Protein AF-A0A0M9WMV5-F1 (afdb_monomer)

Foldseek 3Di:
DPPPLDPAPLDFWAFDADPQQKTKTAHDGNKKKWKAKDFPDPPDFPDPPLGIDIDHPRDMRMGGDDAQTWMWMWMAMPSHRDIDIYDIDGHHD

Solv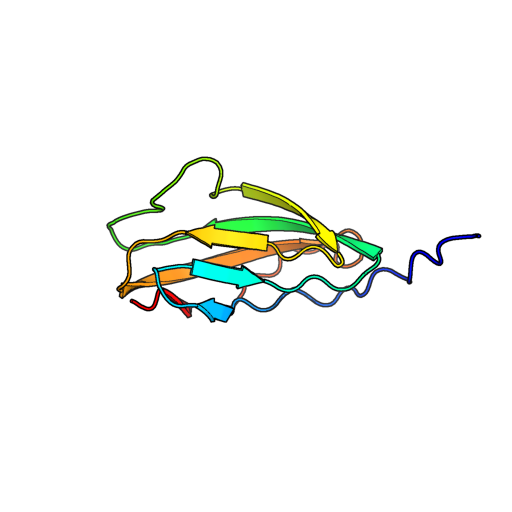ent-accessible surface area (backbone atoms only — not comparable to full-atom values): 5060 Å² total; per-residue (Å²): 133,85,77,79,69,44,72,46,70,51,65,78,61,57,84,39,66,35,67,73,3,26,34,38,25,60,34,60,52,47,24,42,36,42,37,35,58,45,60,92,44,82,69,56,76,71,48,88,69,49,44,58,47,76,48,54,21,62,54,63,47,72,32,51,36,43,54,72,33,50,32,32,42,38,35,36,32,78,46,26,93,52,82,44,74,52,71,79,43,56,20,33,94

Nearest PDB structures (foldseek):
  8oe4-assembly1_C  TM=5.364E-01  e=9.082E-02  Homo sapiens
  2zyi-assembly2_B  TM=5.271E-01  e=5.209E-01  Archaeoglobus fulgidus
  8d7h-assembly1_E  TM=5.054E-01  e=5.209E-01  Homo sapiens
  7p23-assembly2_B  TM=6.533E-01  e=4.189E+00  Puccinia graminis f. sp. tritici CRL 75-36-700-3

Organism: NCBI:txid1441923

Structure (mmCIF, N/CA/C/O backbone):
data_AF-A0A0M9WMV5-F1
#
_entry.id   AF-A0A0M9WMV5-F1
#
loop_
_atom_site.group_PDB
_atom_site.id
_atom_site.type_symbol
_atom_site.label_atom_id
_atom_site.label_alt_id
_atom_site.label_comp_id
_atom_site.label_asym_id
_atom_site.label_entity_id
_atom_site.label_seq_id
_atom_site.pdbx_PDB_ins_code
_atom_site.Cartn_x
_atom_site.Cartn_y
_atom_site.Cartn_z
_atom_site.occupancy
_atom_site.B_iso_or_equiv
_atom_site.auth_seq_id
_atom_site.auth_comp_id
_atom_site.auth_asym_id
_atom_site.auth_atom_id
_atom_site.pdbx_PDB_model_num
ATOM 1 N N . MET A 1 1 ? 31.329 -6.656 -6.529 1.00 38.53 1 MET A N 1
ATOM 2 C CA . MET A 1 1 ? 30.000 -7.173 -6.911 1.00 38.53 1 MET A CA 1
ATOM 3 C C . MET A 1 1 ? 29.187 -6.000 -7.417 1.00 38.53 1 MET A C 1
ATOM 5 O O . MET A 1 1 ? 28.898 -5.108 -6.634 1.00 38.53 1 MET A O 1
ATOM 9 N N . LEU A 1 2 ? 28.909 -5.953 -8.719 1.00 38.75 2 LEU A N 1
ATOM 10 C CA . LEU A 1 2 ? 27.947 -5.009 -9.279 1.00 38.75 2 LEU A CA 1
ATOM 11 C C . LEU A 1 2 ? 26.566 -5.565 -8.901 1.00 38.75 2 LEU A C 1
ATOM 13 O O . LEU A 1 2 ? 26.177 -6.610 -9.418 1.00 38.75 2 LEU A O 1
ATOM 17 N N . LEU A 1 3 ? 25.890 -4.961 -7.923 1.00 51.09 3 LEU A N 1
ATOM 18 C CA . LEU A 1 3 ? 24.492 -5.282 -7.638 1.00 51.09 3 LEU A CA 1
ATOM 19 C C . LEU A 1 3 ? 23.715 -4.924 -8.902 1.00 51.09 3 LEU A C 1
ATOM 21 O O . LEU A 1 3 ? 23.624 -3.751 -9.257 1.00 51.09 3 LEU A O 1
ATOM 25 N N . ALA A 1 4 ? 23.253 -5.940 -9.628 1.00 48.38 4 ALA A N 1
ATOM 26 C CA . ALA A 1 4 ? 22.373 -5.751 -10.763 1.00 48.38 4 ALA A CA 1
ATOM 27 C C . ALA A 1 4 ? 21.087 -5.110 -10.231 1.00 48.38 4 ALA A C 1
ATOM 29 O O . ALA A 1 4 ? 20.221 -5.794 -9.690 1.00 48.38 4 ALA A O 1
ATOM 30 N N . VAL A 1 5 ? 20.999 -3.785 -10.326 1.00 56.81 5 VAL A N 1
ATOM 31 C CA . VAL A 1 5 ? 19.730 -3.078 -10.204 1.00 56.81 5 VAL A CA 1
ATOM 32 C C . VAL A 1 5 ? 18.940 -3.538 -11.422 1.00 56.81 5 VAL A C 1
ATOM 34 O O . VAL A 1 5 ? 19.278 -3.184 -12.552 1.00 56.81 5 VAL A O 1
ATOM 37 N N . GLY A 1 6 ? 17.997 -4.458 -11.208 1.00 59.16 6 GLY A N 1
ATOM 38 C CA . GLY A 1 6 ? 17.110 -4.920 -12.270 1.00 59.16 6 GLY A CA 1
ATOM 39 C C . GLY A 1 6 ? 16.408 -3.724 -12.924 1.00 59.16 6 GLY A C 1
ATOM 40 O O . GLY A 1 6 ? 16.251 -2.687 -12.275 1.00 59.16 6 GLY A O 1
ATOM 41 N N . PRO A 1 7 ? 16.016 -3.823 -14.206 1.00 60.84 7 PRO A N 1
ATOM 42 C CA . PRO A 1 7 ? 15.213 -2.778 -14.830 1.00 60.84 7 PRO A CA 1
ATOM 43 C C . PRO A 1 7 ? 13.934 -2.562 -14.010 1.00 60.84 7 PRO A C 1
ATOM 45 O O . PRO A 1 7 ? 13.343 -3.533 -13.535 1.00 60.84 7 PRO A O 1
ATOM 48 N N . ALA A 1 8 ? 13.521 -1.302 -13.838 1.00 65.81 8 ALA A N 1
ATOM 49 C CA . ALA A 1 8 ? 12.289 -0.978 -13.126 1.00 65.81 8 ALA A CA 1
ATOM 50 C C . ALA A 1 8 ? 11.111 -1.740 -13.763 1.00 65.81 8 ALA A C 1
ATOM 52 O O . ALA A 1 8 ? 10.936 -1.713 -14.982 1.00 65.81 8 ALA A O 1
ATOM 53 N N . SER A 1 9 ? 10.357 -2.469 -12.937 1.00 69.56 9 SER A N 1
ATOM 54 C CA . SER A 1 9 ? 9.377 -3.474 -13.370 1.00 69.56 9 SER A CA 1
ATOM 55 C C . SER A 1 9 ? 8.117 -2.849 -13.980 1.00 69.56 9 SER A C 1
ATOM 57 O O . SER A 1 9 ? 7.366 -3.533 -14.679 1.00 69.56 9 SER A O 1
ATOM 59 N N . ALA A 1 10 ? 7.860 -1.566 -13.694 1.00 77.69 10 ALA A N 1
ATOM 60 C CA . ALA A 1 10 ? 6.642 -0.827 -14.035 1.00 77.69 10 ALA A CA 1
ATOM 61 C C . ALA A 1 10 ? 5.345 -1.536 -13.595 1.00 77.69 10 ALA A C 1
ATOM 63 O O . ALA A 1 10 ? 4.248 -1.166 -14.020 1.00 77.69 10 ALA A O 1
ATOM 64 N N . THR A 1 11 ? 5.477 -2.575 -12.767 1.00 87.06 11 THR A N 1
ATOM 65 C CA . THR A 1 11 ? 4.409 -3.470 -12.340 1.00 87.06 11 THR A CA 1
ATOM 66 C C . THR A 1 11 ? 3.984 -3.015 -10.958 1.00 87.06 11 THR A C 1
ATOM 68 O O . THR A 1 11 ? 4.771 -3.170 -10.019 1.00 87.06 11 THR A O 1
ATOM 71 N N . PRO A 1 12 ? 2.775 -2.452 -10.811 1.00 89.19 12 PRO A N 1
ATOM 72 C CA . PRO A 1 12 ? 2.333 -1.945 -9.529 1.00 89.19 12 PRO A CA 1
ATOM 73 C C . PRO A 1 12 ? 2.290 -3.039 -8.461 1.00 89.19 12 PRO A C 1
ATOM 75 O O . PRO A 1 12 ? 1.914 -4.178 -8.764 1.00 89.19 12 PRO A O 1
ATOM 78 N N . PRO A 1 13 ? 2.640 -2.71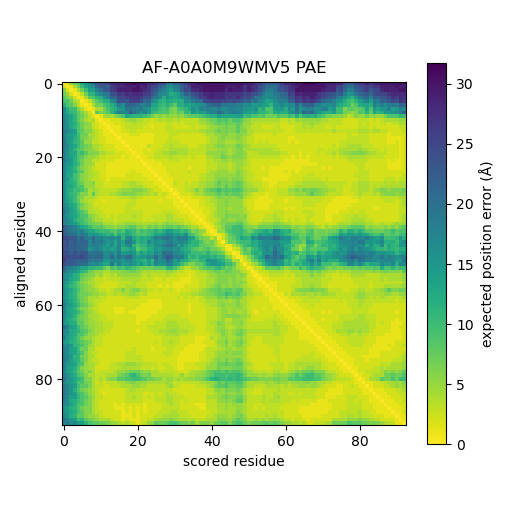4 -7.208 1.00 91.38 13 PRO A N 1
ATOM 79 C CA . PRO A 1 13 ? 2.533 -3.668 -6.123 1.00 91.38 13 PRO A CA 1
ATOM 80 C C . PRO A 1 13 ? 1.067 -3.998 -5.829 1.00 91.38 13 PRO A C 1
ATOM 82 O O . PRO A 1 13 ? 0.162 -3.174 -5.992 1.00 91.38 13 PRO A O 1
ATOM 85 N N . VAL A 1 14 ? 0.828 -5.227 -5.378 1.00 91.06 14 VAL A N 1
ATOM 86 C CA . VAL A 1 14 ? -0.518 -5.723 -5.073 1.00 91.06 14 VAL A CA 1
ATOM 87 C C . VAL A 1 14 ? -0.762 -5.652 -3.570 1.00 91.06 14 VAL A C 1
ATOM 89 O O . VAL A 1 14 ? -0.012 -6.226 -2.781 1.00 91.06 14 VAL A O 1
ATOM 92 N N . ALA A 1 15 ? -1.838 -4.968 -3.180 1.00 93.88 15 ALA A N 1
ATOM 93 C CA . ALA A 1 15 ? -2.289 -4.901 -1.797 1.00 93.88 15 ALA A CA 1
ATOM 94 C C . ALA A 1 15 ? -2.801 -6.271 -1.327 1.00 93.88 15 ALA A C 1
ATOM 96 O O . ALA A 1 15 ? -3.778 -6.796 -1.861 1.00 93.88 15 ALA A O 1
ATOM 97 N N . THR A 1 16 ? -2.154 -6.828 -0.307 1.00 96.12 16 THR A N 1
ATOM 98 C CA . THR A 1 16 ? -2.474 -8.135 0.274 1.00 96.12 16 THR A CA 1
ATOM 99 C C . THR A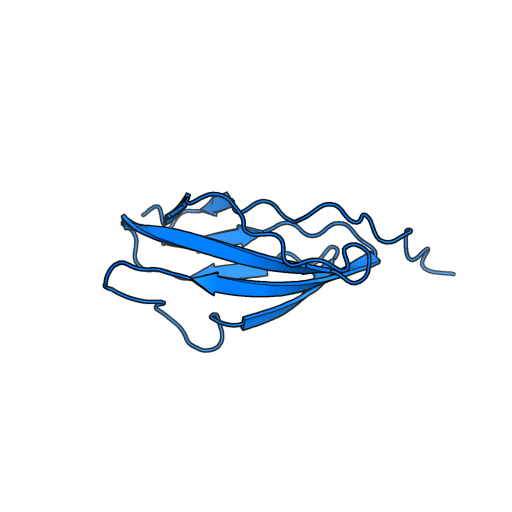 1 16 ? -2.817 -7.969 1.755 1.00 96.12 16 THR A C 1
ATOM 101 O O . THR A 1 16 ? -1.954 -7.552 2.529 1.00 96.12 16 THR A O 1
ATOM 104 N N . PRO A 1 17 ? -4.058 -8.263 2.180 1.00 95.00 17 PRO A N 1
ATOM 105 C CA . PRO A 1 17 ? -4.418 -8.253 3.593 1.00 95.00 17 PRO A CA 1
ATOM 106 C C . PRO A 1 17 ? -3.696 -9.343 4.390 1.00 95.00 17 PRO A C 1
ATOM 108 O O . PRO A 1 17 ? -3.656 -10.502 3.983 1.00 95.00 17 PRO A O 1
ATOM 111 N N . GLU A 1 18 ? -3.198 -8.973 5.562 1.00 94.94 18 GLU A N 1
ATOM 112 C CA . GLU A 1 18 ? -2.601 -9.839 6.574 1.00 94.94 18 GLU A CA 1
ATOM 113 C C . GLU A 1 18 ? -3.323 -9.653 7.924 1.00 94.94 18 GLU A C 1
ATOM 115 O O . GLU A 1 18 ? -3.894 -8.582 8.175 1.00 94.94 18 GLU A O 1
ATOM 120 N N . PRO A 1 19 ? -3.301 -10.671 8.811 1.00 94.62 19 PRO A N 1
ATOM 121 C CA . PRO A 1 19 ? -3.870 -10.562 10.153 1.00 94.62 19 PRO A CA 1
ATOM 122 C C . PRO A 1 19 ? -3.336 -9.365 10.950 1.00 94.62 19 PRO A C 1
ATOM 124 O O . PRO A 1 19 ? -2.193 -8.934 10.779 1.00 94.62 19 PRO A O 1
ATOM 127 N N . GLY A 1 20 ? -4.150 -8.840 11.863 1.00 90.12 20 GLY A N 1
ATOM 128 C CA . GLY A 1 20 ? -3.831 -7.662 12.671 1.00 90.12 20 GLY A CA 1
ATOM 129 C C . GLY A 1 20 ? -4.061 -6.327 11.958 1.00 90.12 20 GLY A C 1
ATOM 130 O O . GLY A 1 20 ? -3.478 -5.315 12.353 1.00 90.12 20 GLY A O 1
ATOM 131 N N . GLY A 1 21 ? -4.884 -6.315 10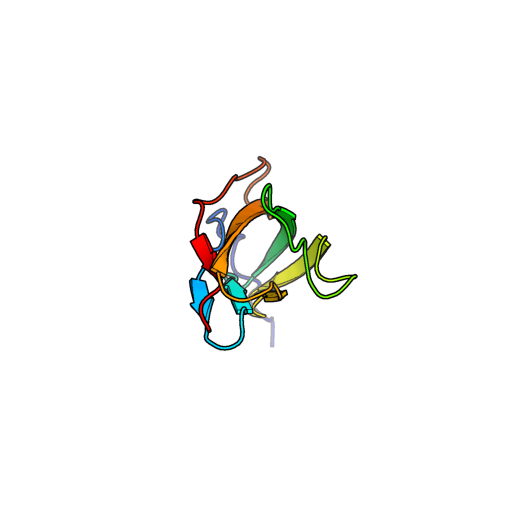.907 1.00 90.00 21 GLY A N 1
ATOM 132 C CA . GLY A 1 21 ? -5.225 -5.118 10.140 1.00 90.00 21 GLY A CA 1
ATOM 133 C C . GLY A 1 21 ? -4.089 -4.604 9.252 1.00 90.00 21 GLY A C 1
ATOM 134 O O . GLY A 1 21 ? -4.027 -3.412 8.946 1.00 90.00 21 GLY A O 1
ATOM 135 N N . ILE A 1 22 ? -3.163 -5.480 8.864 1.00 92.12 22 ILE A N 1
ATOM 136 C CA . ILE A 1 22 ? -1.996 -5.129 8.054 1.00 92.12 22 ILE A CA 1
ATOM 137 C C . ILE A 1 22 ? -2.349 -5.298 6.576 1.00 92.12 22 ILE A C 1
ATOM 139 O O . ILE A 1 22 ? -2.938 -6.294 6.174 1.00 92.12 22 ILE A O 1
ATOM 143 N N . ILE A 1 23 ? -1.968 -4.335 5.746 1.00 93.12 23 ILE A N 1
ATOM 144 C CA . ILE A 1 23 ? -1.943 -4.474 4.293 1.00 93.12 23 ILE A CA 1
ATOM 145 C C . ILE A 1 23 ? -0.484 -4.488 3.863 1.00 93.12 23 ILE A C 1
ATOM 147 O O .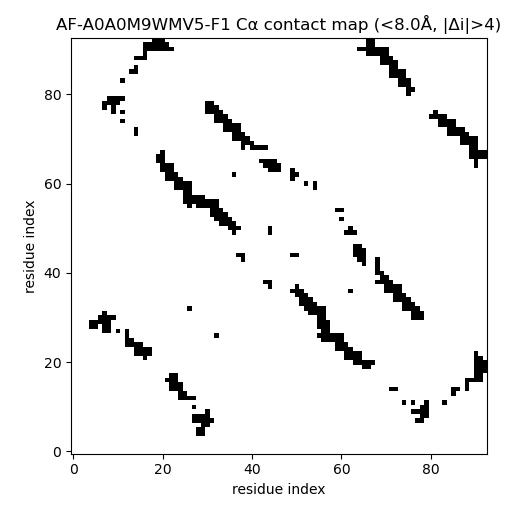 ILE A 1 23 ? 0.220 -3.486 4.005 1.00 93.12 23 ILE A O 1
ATOM 151 N N . ARG A 1 24 ? -0.031 -5.630 3.355 1.00 94.81 24 ARG A N 1
ATOM 152 C CA . ARG A 1 24 ? 1.304 -5.813 2.796 1.00 94.81 24 ARG A CA 1
ATOM 153 C C . ARG A 1 24 ? 1.287 -5.544 1.297 1.00 94.81 24 ARG A C 1
ATOM 155 O O . ARG A 1 24 ? 0.346 -5.908 0.597 1.00 94.81 24 ARG A O 1
ATOM 162 N N . MET A 1 25 ? 2.363 -4.951 0.807 1.00 93.69 25 MET A N 1
ATOM 163 C CA . MET A 1 25 ? 2.648 -4.798 -0.611 1.00 93.69 25 MET A CA 1
ATOM 164 C C . MET A 1 25 ? 4.073 -5.245 -0.897 1.00 93.69 25 MET A C 1
ATOM 166 O O . MET A 1 25 ? 5.026 -4.652 -0.392 1.00 93.69 25 MET A O 1
ATOM 170 N N . ASP A 1 26 ? 4.209 -6.283 -1.714 1.00 93.81 26 ASP A N 1
ATOM 171 C CA . ASP A 1 26 ? 5.507 -6.752 -2.187 1.00 93.81 26 ASP A CA 1
ATOM 172 C C . ASP A 1 26 ? 5.993 -5.894 -3.351 1.00 93.81 26 ASP A C 1
ATOM 174 O O . ASP A 1 26 ? 5.265 -5.672 -4.321 1.00 93.81 26 ASP A O 1
ATOM 178 N N . LEU A 1 27 ? 7.234 -5.420 -3.251 1.00 91.00 27 LEU A N 1
ATOM 179 C CA . LEU A 1 27 ? 7.854 -4.587 -4.273 1.00 91.00 27 LEU A CA 1
ATOM 180 C C . LEU A 1 27 ? 8.825 -5.417 -5.112 1.00 91.00 27 LEU A C 1
ATOM 182 O O . LEU A 1 27 ? 9.664 -6.146 -4.579 1.00 91.00 27 LEU A O 1
ATOM 186 N N . ALA A 1 28 ? 8.753 -5.271 -6.433 1.00 87.56 28 ALA A N 1
ATOM 187 C CA 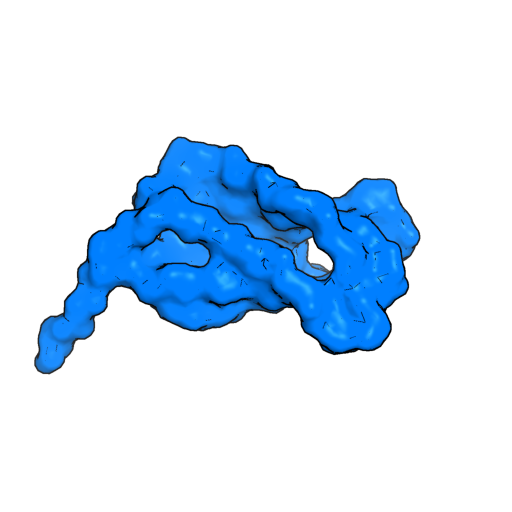. ALA A 1 28 ? 9.744 -5.861 -7.323 1.00 87.56 28 ALA A CA 1
ATOM 188 C C . ALA A 1 28 ? 11.131 -5.220 -7.085 1.00 87.56 28 ALA A C 1
ATOM 190 O O . ALA A 1 28 ? 11.212 -3.999 -6.926 1.00 87.56 28 ALA A O 1
ATOM 191 N N . PRO A 1 29 ? 12.232 -5.998 -7.072 1.00 87.38 29 PRO A N 1
ATOM 192 C CA . PRO A 1 29 ? 13.578 -5.448 -6.937 1.00 87.38 29 PRO A CA 1
ATOM 193 C C . PRO A 1 29 ? 13.882 -4.357 -7.973 1.00 87.38 29 PRO A C 1
ATOM 195 O O . PRO A 1 29 ? 13.590 -4.532 -9.153 1.00 87.38 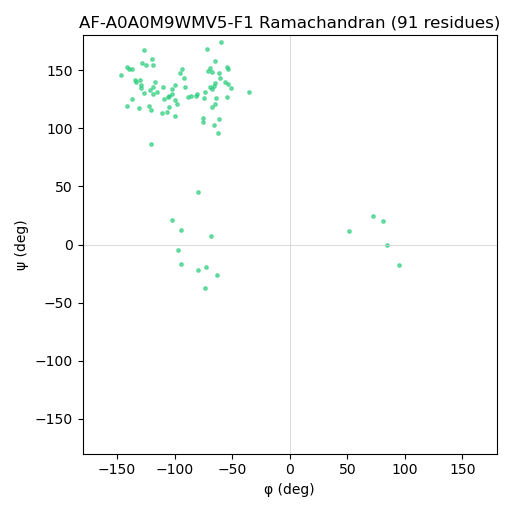29 PRO A O 1
ATOM 198 N N . GLY A 1 30 ? 14.541 -3.276 -7.548 1.00 84.19 30 GLY A N 1
ATOM 199 C CA . GLY A 1 30 ? 15.056 -2.244 -8.461 1.00 84.19 30 GLY A CA 1
ATOM 200 C C . GLY A 1 30 ? 14.052 -1.163 -8.872 1.00 84.19 30 GLY A C 1
ATOM 201 O O . GLY A 1 30 ? 14.430 -0.240 -9.589 1.00 84.19 30 GLY A O 1
ATOM 202 N N . GLU A 1 31 ? 12.809 -1.227 -8.391 1.00 87.62 31 GLU A N 1
ATOM 203 C CA . GLU A 1 31 ? 11.833 -0.151 -8.550 1.00 87.62 31 GLU A CA 1
ATOM 204 C C . GLU A 1 31 ? 11.561 0.531 -7.215 1.00 87.62 31 GLU A C 1
ATOM 206 O O . GLU A 1 31 ? 11.385 -0.122 -6.180 1.00 87.62 31 GLU A O 1
ATOM 211 N N . THR A 1 32 ? 11.536 1.858 -7.254 1.00 90.56 32 THR A N 1
ATOM 212 C CA . THR A 1 32 ? 11.174 2.667 -6.102 1.00 90.56 32 THR A CA 1
ATOM 213 C C . THR A 1 32 ? 9.752 3.151 -6.277 1.00 90.56 32 THR A C 1
ATOM 215 O O . THR A 1 32 ? 9.395 3.680 -7.330 1.00 90.56 32 THR A O 1
ATOM 218 N N . TRP A 1 33 ? 8.957 2.945 -5.238 1.00 92.50 33 TRP A N 1
ATOM 219 C CA . TRP A 1 33 ? 7.538 3.238 -5.225 1.00 92.50 33 TRP A CA 1
ATOM 220 C C . TRP A 1 33 ? 7.234 4.270 -4.153 1.00 92.50 33 TRP A C 1
ATOM 222 O O . TRP A 1 33 ? 7.704 4.167 -3.021 1.00 92.50 33 TRP A O 1
ATOM 232 N N . GLU A 1 34 ? 6.415 5.237 -4.528 1.00 92.50 34 GLU A N 1
ATOM 233 C CA . GLU A 1 34 ? 5.730 6.153 -3.634 1.00 92.50 34 GLU A CA 1
ATOM 234 C C . GLU A 1 34 ? 4.270 5.706 -3.565 1.00 92.50 34 GLU A C 1
ATOM 236 O O . GLU A 1 34 ? 3.596 5.659 -4.593 1.00 92.50 34 GLU A O 1
ATOM 241 N N . CYS A 1 35 ? 3.796 5.321 -2.381 1.00 92.00 35 CYS A N 1
ATOM 242 C CA . CYS A 1 35 ? 2.460 4.774 -2.181 1.00 92.00 35 CYS A CA 1
ATOM 243 C C . CYS A 1 35 ? 1.728 5.466 -1.033 1.00 92.00 35 CYS A C 1
ATOM 245 O O . CYS A 1 35 ? 2.303 5.729 0.024 1.00 92.00 35 CYS A O 1
ATOM 247 N N . GLU A 1 36 ? 0.431 5.673 -1.224 1.00 90.31 36 GLU A N 1
ATOM 248 C CA . GLU A 1 36 ? -0.469 6.330 -0.291 1.00 90.31 36 GLU A CA 1
ATOM 249 C C . GLU A 1 36 ? -1.684 5.443 0.000 1.00 90.31 36 GLU A C 1
ATOM 251 O O . GLU A 1 36 ? -2.324 4.903 -0.908 1.00 90.31 36 GLU A O 1
ATOM 256 N N . GLY A 1 37 ? -1.983 5.263 1.283 1.00 88.31 37 GLY A N 1
ATOM 257 C CA . GLY A 1 37 ? -3.066 4.416 1.757 1.00 88.31 37 GLY A CA 1
ATOM 258 C C . GLY A 1 37 ? -4.326 5.218 2.079 1.00 88.31 37 GLY A C 1
ATOM 259 O O . GLY A 1 37 ? -4.313 6.063 2.969 1.00 88.31 37 GLY A O 1
ATOM 260 N N . TRP A 1 38 ? -5.437 4.904 1.415 1.00 85.81 38 TRP A N 1
ATOM 261 C CA . TRP A 1 38 ? -6.700 5.626 1.549 1.00 85.81 38 TRP A CA 1
ATOM 262 C C . TRP A 1 38 ? -7.818 4.746 2.120 1.00 85.81 38 TRP A C 1
ATOM 264 O O . TRP A 1 38 ? -7.992 3.592 1.731 1.00 85.81 38 TRP A O 1
ATOM 274 N N . SER A 1 39 ? -8.634 5.328 3.003 1.00 85.19 39 SER A N 1
ATOM 275 C CA . SER A 1 39 ? -9.902 4.761 3.481 1.00 85.19 39 SER A CA 1
ATOM 276 C C . SER A 1 39 ? -10.989 5.829 3.432 1.00 85.19 39 SER A C 1
ATOM 278 O O . SER A 1 39 ? -10.749 6.975 3.813 1.00 85.19 39 SER A O 1
ATOM 280 N N . LEU A 1 40 ? -12.194 5.443 3.013 1.00 75.00 40 LEU A N 1
ATOM 281 C CA . LEU A 1 40 ? -13.390 6.294 3.073 1.00 75.00 40 LEU A CA 1
ATOM 282 C C . LEU A 1 40 ? -14.253 6.003 4.311 1.00 75.00 40 LEU A C 1
ATOM 284 O O . LEU A 1 40 ? -15.248 6.685 4.545 1.00 75.00 40 LEU A O 1
ATOM 288 N N . GLU A 1 41 ? -13.890 4.985 5.092 1.00 73.88 41 GLU A N 1
ATOM 289 C CA . GLU A 1 41 ? -14.675 4.474 6.212 1.00 73.88 41 GLU A CA 1
ATOM 290 C C . GLU A 1 41 ? -13.913 4.700 7.530 1.00 73.88 41 GLU A C 1
ATOM 292 O O . GLU A 1 41 ? -12.723 4.368 7.619 1.00 73.88 41 GLU A O 1
ATOM 297 N N . PRO A 1 42 ? -14.560 5.260 8.571 1.00 67.06 42 PRO A N 1
ATOM 298 C CA . PRO A 1 42 ? -13.995 5.251 9.909 1.00 67.06 42 PRO A CA 1
ATOM 299 C C . PRO A 1 42 ? -13.991 3.817 10.472 1.00 67.06 42 PRO A C 1
ATOM 301 O O . PRO A 1 42 ? -14.890 3.034 10.162 1.00 67.06 42 PRO A O 1
ATOM 304 N N . PRO A 1 43 ? -13.054 3.479 11.370 1.00 61.38 43 PRO A N 1
ATOM 305 C CA . PRO A 1 43 ? -11.927 4.292 11.822 1.00 61.38 43 PRO A CA 1
ATOM 306 C C . PRO A 1 43 ? -10.838 4.387 10.743 1.00 61.38 43 PRO A C 1
ATOM 308 O O . PRO A 1 43 ? -10.423 3.385 10.155 1.00 61.38 43 PRO A O 1
ATOM 311 N N . TYR A 1 44 ? -10.395 5.621 10.496 1.00 67.88 44 TYR A N 1
ATOM 312 C CA . TYR A 1 44 ? -9.316 5.949 9.568 1.00 67.88 44 TYR A CA 1
ATOM 313 C C . TYR A 1 44 ? -7.999 5.259 9.993 1.00 67.88 44 TYR A C 1
ATOM 315 O O . TYR A 1 44 ? -7.931 4.609 11.037 1.00 67.88 44 TYR A O 1
ATOM 323 N N . LEU A 1 45 ? -6.956 5.370 9.172 1.00 63.03 45 LEU A N 1
ATOM 324 C CA . LEU A 1 45 ? -5.609 4.826 9.400 1.00 63.03 45 LEU A CA 1
ATOM 325 C C . LEU A 1 45 ? -5.163 4.861 10.885 1.00 63.03 45 LEU A C 1
ATOM 327 O O . LEU A 1 45 ? -5.261 5.899 11.540 1.00 63.03 45 LEU A O 1
ATOM 331 N N . GLN A 1 46 ? -4.656 3.740 11.415 1.00 63.09 46 GLN A N 1
ATOM 332 C CA . GLN A 1 46 ? -4.354 3.617 12.851 1.00 63.09 46 GLN A CA 1
ATOM 333 C C . GLN A 1 46 ? -3.027 4.264 13.273 1.00 63.09 46 GLN A C 1
ATOM 335 O O . GLN A 1 46 ? -2.847 4.561 14.453 1.00 63.09 46 GLN A O 1
ATOM 340 N N . VAL A 1 47 ? -2.086 4.462 12.345 1.00 62.12 47 VAL A N 1
ATOM 341 C CA . VAL A 1 47 ? -0.736 4.955 12.651 1.00 62.12 47 VAL A CA 1
ATOM 342 C C . VAL A 1 47 ? -0.272 5.923 11.562 1.00 62.12 47 VAL A C 1
ATOM 344 O O . VAL A 1 47 ? -0.119 5.546 10.408 1.00 62.12 47 VAL A O 1
ATOM 347 N N . ILE A 1 48 ? 0.004 7.175 11.927 1.00 52.00 48 ILE A N 1
ATOM 348 C CA . ILE A 1 48 ? 0.822 8.096 11.119 1.00 52.00 48 ILE A CA 1
ATOM 349 C C . ILE A 1 48 ? 2.285 7.811 11.516 1.00 52.00 48 ILE A C 1
ATOM 351 O O . ILE A 1 48 ? 2.557 7.785 12.719 1.00 52.00 48 ILE A O 1
ATOM 355 N N . PRO A 1 49 ? 3.223 7.554 10.579 1.00 53.81 49 PRO A N 1
ATOM 356 C CA . PRO A 1 49 ? 3.248 8.031 9.195 1.00 53.81 49 PRO A CA 1
ATOM 357 C C . PRO A 1 49 ? 2.829 7.013 8.121 1.00 53.81 49 PRO A C 1
ATOM 359 O O . PRO A 1 49 ? 3.145 7.227 6.956 1.00 53.81 49 PRO A O 1
ATOM 362 N N . ASP A 1 50 ? 2.089 5.945 8.442 1.00 64.44 50 ASP A N 1
ATOM 363 C CA . ASP A 1 50 ? 1.757 4.895 7.460 1.00 64.44 50 ASP A CA 1
ATOM 364 C C . ASP A 1 50 ? 0.799 5.345 6.343 1.00 64.44 50 ASP A C 1
ATOM 366 O O . ASP A 1 50 ? 0.362 4.521 5.556 1.00 64.44 50 ASP A O 1
ATOM 370 N N . PHE A 1 51 ? 0.459 6.631 6.250 1.00 71.19 51 PHE A N 1
ATOM 371 C CA . PHE A 1 51 ? -0.378 7.164 5.181 1.00 71.19 51 PHE A CA 1
ATOM 372 C C . PHE A 1 51 ? 0.377 7.247 3.856 1.00 71.19 51 PHE A C 1
ATOM 374 O O . PHE A 1 51 ? -0.204 6.968 2.818 1.00 71.19 51 PHE A O 1
ATOM 381 N N . TYR A 1 52 ? 1.665 7.590 3.902 1.00 84.81 52 TYR A N 1
ATOM 382 C CA . TYR A 1 52 ? 2.498 7.867 2.737 1.00 84.81 52 TYR A CA 1
ATOM 383 C C . TYR A 1 52 ? 3.858 7.198 2.922 1.00 84.81 52 TYR A C 1
ATOM 385 O O . TYR A 1 52 ? 4.528 7.411 3.936 1.00 84.81 52 TYR A O 1
ATOM 393 N N . LYS A 1 53 ? 4.271 6.377 1.957 1.00 89.06 53 LYS A N 1
ATOM 394 C CA . LYS A 1 53 ? 5.507 5.595 2.031 1.00 89.06 53 LYS A CA 1
ATOM 395 C C . LYS A 1 53 ? 6.297 5.684 0.743 1.00 89.06 53 LYS A C 1
ATOM 397 O O . LYS A 1 53 ? 5.737 5.637 -0.344 1.00 89.06 53 LYS A O 1
ATOM 402 N N . PHE A 1 54 ? 7.610 5.750 0.903 1.00 91.38 54 PHE A N 1
ATOM 403 C CA . PHE A 1 54 ? 8.575 5.644 -0.176 1.00 91.38 54 PHE A CA 1
ATOM 404 C C . PHE A 1 54 ? 9.502 4.476 0.139 1.00 91.38 54 PHE A C 1
ATOM 406 O O . PHE A 1 54 ? 10.159 4.487 1.179 1.00 91.38 54 PHE A O 1
ATOM 413 N N . GLU A 1 55 ? 9.542 3.465 -0.722 1.00 92.44 55 GLU A N 1
ATOM 414 C CA . GLU A 1 55 ? 10.357 2.270 -0.493 1.00 92.44 55 GLU A CA 1
ATOM 415 C C . GLU A 1 55 ? 10.879 1.713 -1.817 1.00 92.44 55 GLU A C 1
ATOM 417 O O . GLU A 1 55 ? 10.224 1.807 -2.859 1.00 92.44 55 GLU A O 1
ATOM 422 N N . THR A 1 56 ? 12.087 1.149 -1.780 1.00 91.31 56 THR A N 1
ATOM 423 C CA . THR A 1 56 ? 12.699 0.501 -2.945 1.00 91.31 56 THR A CA 1
ATOM 424 C C . THR A 1 56 ? 12.634 -1.006 -2.782 1.00 91.31 56 THR A C 1
ATOM 426 O O . THR A 1 56 ? 13.068 -1.556 -1.768 1.00 91.31 56 THR A O 1
ATOM 429 N N . GLY A 1 57 ? 12.115 -1.694 -3.798 1.00 89.38 57 GLY A N 1
ATOM 430 C CA . GLY A 1 57 ? 12.055 -3.147 -3.766 1.00 89.38 57 GLY A CA 1
ATOM 431 C C . GLY A 1 57 ? 13.449 -3.783 -3.682 1.00 89.38 57 GLY A C 1
ATOM 432 O O . GLY A 1 57 ? 14.414 -3.250 -4.243 1.00 89.38 57 GLY A O 1
ATOM 433 N N . PRO A 1 58 ? 13.579 -4.945 -3.017 1.00 91.25 58 PRO A N 1
ATOM 434 C CA . PRO A 1 58 ? 12.495 -5.873 -2.675 1.00 91.25 58 PRO A CA 1
ATOM 435 C C . PRO A 1 58 ? 11.878 -5.695 -1.280 1.00 91.25 58 PRO A C 1
ATOM 437 O O . PRO A 1 58 ? 11.166 -6.585 -0.815 1.00 91.25 58 PRO A O 1
ATOM 440 N N . ASN A 1 59 ? 12.165 -4.598 -0.580 1.00 90.31 59 ASN A N 1
ATOM 441 C CA . ASN A 1 59 ? 11.583 -4.376 0.738 1.00 90.31 59 ASN A CA 1
ATOM 442 C C . ASN A 1 59 ? 10.056 -4.225 0.614 1.00 90.31 59 ASN A C 1
ATOM 444 O O . ASN A 1 59 ? 9.600 -3.397 -0.177 1.00 90.31 59 ASN A O 1
ATOM 448 N N . PRO A 1 60 ? 9.249 -5.004 1.354 1.00 92.19 60 PRO A N 1
ATOM 449 C CA . PRO A 1 60 ? 7.803 -4.842 1.334 1.00 92.19 60 PRO A CA 1
ATOM 450 C C . PRO A 1 60 ? 7.386 -3.552 2.044 1.00 92.19 60 PRO A C 1
ATOM 452 O O . PRO A 1 60 ? 8.003 -3.138 3.028 1.00 92.19 60 PRO A O 1
ATOM 455 N N . MET A 1 61 ? 6.279 -2.964 1.596 1.00 92.12 61 MET A N 1
ATOM 456 C CA . MET A 1 61 ? 5.591 -1.910 2.337 1.00 92.12 61 MET A CA 1
ATOM 457 C C . MET A 1 61 ? 4.452 -2.493 3.168 1.00 92.12 61 MET A C 1
ATOM 459 O O . MET A 1 61 ? 3.783 -3.440 2.756 1.00 92.12 61 MET A O 1
ATOM 463 N N . PHE A 1 62 ? 4.189 -1.876 4.316 1.00 91.94 62 PHE A N 1
ATOM 464 C CA . PHE A 1 62 ? 3.105 -2.269 5.214 1.00 91.94 62 PHE A CA 1
ATOM 465 C C . PHE A 1 62 ? 2.255 -1.062 5.576 1.00 91.94 62 PHE A C 1
ATOM 467 O O . PHE A 1 62 ? 2.804 -0.034 5.951 1.00 91.94 62 PHE A O 1
ATOM 474 N N . PHE A 1 63 ? 0.938 -1.188 5.529 1.00 90.38 63 PHE A N 1
ATOM 475 C CA . PHE A 1 63 ? -0.005 -0.167 5.977 1.00 90.38 63 PHE A CA 1
ATOM 476 C C . PHE A 1 63 ? -0.874 -0.773 7.072 1.00 90.38 63 PHE A C 1
ATOM 478 O O . PHE A 1 63 ? -1.356 -1.892 6.906 1.00 90.38 63 PHE A O 1
ATOM 485 N N . ARG A 1 64 ? -1.075 -0.073 8.193 1.00 89.44 64 ARG A N 1
ATOM 486 C CA . ARG A 1 64 ? -1.892 -0.588 9.298 1.00 89.44 64 ARG A CA 1
ATOM 487 C C . ARG A 1 64 ? -3.213 0.161 9.420 1.00 89.44 64 ARG A C 1
ATOM 489 O O . ARG A 1 64 ? -3.258 1.380 9.591 1.00 89.44 64 ARG A O 1
ATOM 496 N N . TYR A 1 65 ? -4.288 -0.609 9.401 1.00 87.38 65 TYR A N 1
ATOM 497 C CA . TYR A 1 65 ? -5.659 -0.150 9.545 1.00 87.38 65 TYR A CA 1
ATOM 498 C C . TYR A 1 65 ? -6.356 -0.907 10.661 1.00 87.38 65 TYR A C 1
ATOM 500 O O . TYR A 1 65 ? -5.886 -1.936 11.140 1.00 87.38 65 TYR A O 1
ATOM 508 N N . THR A 1 66 ? -7.517 -0.404 11.063 1.00 88.44 66 THR A N 1
ATOM 509 C CA . THR A 1 66 ? -8.374 -1.179 11.952 1.00 88.44 66 THR A CA 1
ATOM 510 C C . THR A 1 66 ? -8.933 -2.374 11.185 1.00 88.44 66 THR A C 1
ATOM 512 O O . THR A 1 66 ? -9.371 -2.207 10.045 1.00 88.44 66 THR A O 1
ATOM 515 N N . PRO A 1 67 ? -8.947 -3.580 11.778 1.00 89.94 67 PRO A N 1
ATOM 516 C CA . PRO A 1 67 ? -9.648 -4.709 11.187 1.00 89.94 67 PRO A CA 1
ATOM 517 C C . PRO A 1 67 ? -11.093 -4.360 10.807 1.00 89.94 67 PRO A C 1
ATOM 519 O O . PRO A 1 67 ? -11.819 -3.738 11.581 1.00 89.94 67 PRO A O 1
ATOM 522 N N . GLY A 1 68 ? -11.503 -4.764 9.608 1.00 89.25 68 GLY A N 1
ATOM 523 C CA . GLY A 1 68 ? -12.798 -4.457 9.003 1.00 89.25 68 GLY A CA 1
ATOM 524 C C . GLY A 1 68 ? -12.798 -3.236 8.079 1.00 89.25 68 GLY A C 1
ATOM 525 O O . GLY A 1 68 ? -13.700 -3.127 7.252 1.00 89.25 68 GLY A O 1
ATOM 526 N N . THR A 1 69 ? -11.796 -2.354 8.151 1.00 89.38 69 THR A N 1
ATOM 527 C CA . THR A 1 69 ? -11.732 -1.161 7.294 1.00 89.38 69 THR A CA 1
ATOM 528 C C . THR A 1 69 ? -11.505 -1.540 5.825 1.00 89.38 69 THR A C 1
ATOM 530 O O . THR A 1 69 ? -10.622 -2.346 5.509 1.00 89.38 69 THR A O 1
ATOM 533 N N . ARG A 1 70 ? -12.280 -0.936 4.912 1.00 91.06 70 ARG A N 1
ATOM 534 C CA . ARG A 1 70 ? -12.074 -1.029 3.459 1.00 91.06 70 ARG A CA 1
ATOM 535 C C . ARG A 1 70 ? -11.123 0.059 2.981 1.00 91.06 70 ARG A C 1
ATOM 537 O O . ARG A 1 70 ? -11.350 1.241 3.227 1.00 91.06 70 ARG A O 1
ATOM 544 N N . VAL A 1 71 ? -10.075 -0.345 2.273 1.00 89.00 71 VAL A N 1
ATOM 545 C CA . VAL A 1 71 ? -8.966 0.536 1.897 1.00 89.00 71 VAL A CA 1
ATOM 546 C C . VAL A 1 71 ? -8.547 0.306 0.457 1.00 89.00 71 VAL A C 1
ATOM 548 O O . VAL A 1 71 ? -8.671 -0.805 -0.051 1.00 89.00 71 VAL A O 1
ATOM 551 N N . PHE A 1 72 ? -8.022 1.335 -0.193 1.00 91.50 72 PHE A N 1
ATOM 552 C CA . PHE A 1 72 ? -7.301 1.207 -1.458 1.00 91.50 72 PHE A CA 1
ATOM 553 C C . PHE A 1 72 ? -5.951 1.909 -1.335 1.00 91.50 72 PHE A C 1
ATOM 555 O O . PHE A 1 72 ? -5.774 2.792 -0.496 1.00 91.50 72 PHE A O 1
ATOM 562 N N . ILE A 1 73 ? -4.987 1.501 -2.155 1.00 91.81 73 ILE A N 1
ATOM 563 C CA . ILE A 1 73 ? -3.651 2.096 -2.163 1.00 91.81 73 ILE A CA 1
ATOM 564 C C . ILE A 1 73 ? -3.409 2.686 -3.545 1.00 91.81 73 ILE A C 1
ATOM 566 O O . ILE A 1 73 ? -3.638 2.028 -4.562 1.00 91.81 73 ILE A O 1
ATOM 570 N N . GLN A 1 74 ? -2.975 3.938 -3.565 1.00 92.44 74 GLN A N 1
ATOM 571 C CA . GLN A 1 74 ? -2.507 4.623 -4.757 1.00 92.44 74 GLN A CA 1
ATOM 572 C C . GLN A 1 74 ? -0.980 4.602 -4.779 1.00 92.44 74 GLN A C 1
ATOM 574 O O . GLN A 1 74 ? -0.368 4.837 -3.745 1.00 92.44 74 GLN A O 1
ATOM 579 N N . CYS A 1 75 ? -0.359 4.344 -5.927 1.00 92.56 75 CYS A N 1
ATOM 580 C CA . CYS A 1 75 ? 1.097 4.316 -6.050 1.00 92.56 75 CYS A CA 1
ATOM 581 C C . CYS A 1 75 ? 1.588 4.971 -7.347 1.00 92.56 75 CYS A C 1
ATOM 583 O O . CYS A 1 75 ? 0.907 4.915 -8.370 1.00 92.56 75 CYS A O 1
ATOM 585 N N . ILE A 1 76 ? 2.798 5.526 -7.319 1.00 92.75 76 ILE A N 1
ATOM 586 C CA . ILE A 1 76 ? 3.581 5.935 -8.491 1.00 92.75 76 ILE A CA 1
ATOM 587 C C . ILE A 1 76 ? 4.992 5.345 -8.375 1.00 92.75 76 ILE A C 1
ATOM 589 O O . ILE A 1 76 ? 5.570 5.307 -7.288 1.00 92.75 76 ILE A O 1
ATOM 593 N N . GLY A 1 77 ? 5.523 4.820 -9.479 1.00 90.69 77 GLY A N 1
ATOM 594 C CA . GLY A 1 77 ? 6.797 4.099 -9.501 1.00 90.69 77 GLY A CA 1
ATOM 595 C C . GLY A 1 77 ? 7.822 4.773 -10.402 1.00 90.69 77 GLY A C 1
ATOM 596 O O . GLY A 1 77 ? 7.470 5.437 -11.378 1.00 90.69 77 GLY A O 1
ATOM 597 N N . THR A 1 78 ? 9.111 4.563 -10.133 1.00 89.81 78 THR A N 1
ATOM 598 C CA . THR A 1 78 ? 10.182 5.049 -11.021 1.00 89.81 78 THR A CA 1
ATOM 599 C C . THR A 1 78 ? 10.139 4.411 -12.415 1.00 89.81 78 THR A C 1
ATOM 601 O O . THR A 1 78 ? 10.590 5.037 -13.373 1.00 89.81 78 THR A O 1
ATOM 604 N N . GLY A 1 79 ? 9.581 3.199 -12.551 1.00 86.50 79 GLY A N 1
ATOM 605 C CA . GLY A 1 79 ? 9.305 2.540 -13.834 1.00 86.50 79 GLY A CA 1
ATOM 606 C C . GLY A 1 79 ? 7.885 2.764 -14.364 1.00 86.50 79 GLY A C 1
ATOM 607 O O . GLY A 1 79 ? 7.644 2.569 -15.555 1.00 86.50 79 GLY A O 1
ATOM 608 N N . ALA A 1 80 ? 6.956 3.207 -13.512 1.00 84.62 80 ALA A N 1
ATOM 609 C CA . ALA A 1 80 ? 5.550 3.458 -13.824 1.00 84.62 80 ALA A CA 1
ATOM 610 C C . ALA A 1 80 ? 5.174 4.934 -13.556 1.00 84.62 80 ALA A C 1
ATOM 612 O O . ALA A 1 80 ? 4.671 5.251 -12.475 1.00 84.62 80 ALA A O 1
ATOM 613 N N . PRO A 1 81 ? 5.372 5.851 -14.529 1.00 80.25 81 PRO A N 1
ATOM 614 C CA . PRO A 1 81 ? 5.145 7.292 -14.363 1.00 80.25 81 PRO A CA 1
ATOM 615 C C . PRO A 1 81 ? 3.655 7.673 -14.477 1.00 80.25 81 PRO A C 1
ATOM 617 O O . PRO A 1 81 ? 3.280 8.608 -15.183 1.00 80.25 81 PRO A O 1
ATOM 620 N N . TYR A 1 82 ? 2.786 6.915 -13.818 1.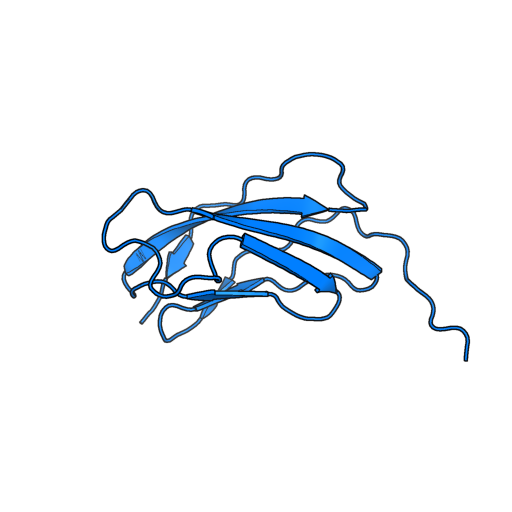00 84.12 82 TYR A N 1
ATOM 621 C CA . TYR A 1 82 ? 1.354 7.162 -13.708 1.00 84.12 82 TYR A CA 1
ATOM 622 C C . TYR A 1 82 ? 0.889 6.794 -12.299 1.00 84.12 82 TYR A C 1
ATOM 624 O O . TYR A 1 82 ? 1.471 5.926 -11.652 1.00 84.12 82 TYR A O 1
ATOM 632 N N . TYR A 1 83 ? -0.186 7.431 -11.833 1.00 88.81 83 TYR A N 1
ATOM 633 C CA . TYR A 1 83 ? -0.832 7.021 -10.591 1.00 88.81 83 TYR A CA 1
ATOM 634 C C . TYR A 1 83 ? -1.631 5.741 -10.825 1.00 88.81 83 TYR A C 1
ATOM 636 O O . TYR A 1 83 ? -2.674 5.752 -11.480 1.00 88.81 83 TYR A O 1
ATOM 644 N N . TYR A 1 84 ? -1.143 4.637 -10.279 1.00 91.12 84 TYR A N 1
ATOM 645 C CA . TYR A 1 84 ? -1.894 3.400 -10.175 1.00 91.12 84 TYR A CA 1
ATOM 646 C C . TYR A 1 84 ? -2.815 3.465 -8.959 1.00 91.12 84 TYR A C 1
ATOM 648 O O . TYR A 1 84 ? -2.357 3.741 -7.855 1.00 91.12 84 TYR A O 1
ATOM 656 N N . VAL A 1 85 ? -4.103 3.185 -9.154 1.00 92.12 85 VAL A N 1
ATOM 657 C CA . VAL A 1 85 ? -5.072 3.025 -8.064 1.00 92.12 85 VAL A CA 1
ATOM 658 C C . VAL A 1 85 ? -5.391 1.542 -7.943 1.00 92.12 85 VAL A C 1
ATOM 660 O O . VAL A 1 85 ? -5.955 0.945 -8.860 1.00 92.12 85 VAL A O 1
ATOM 663 N N . GLY A 1 86 ? -4.998 0.946 -6.820 1.00 91.44 86 GLY A N 1
ATOM 664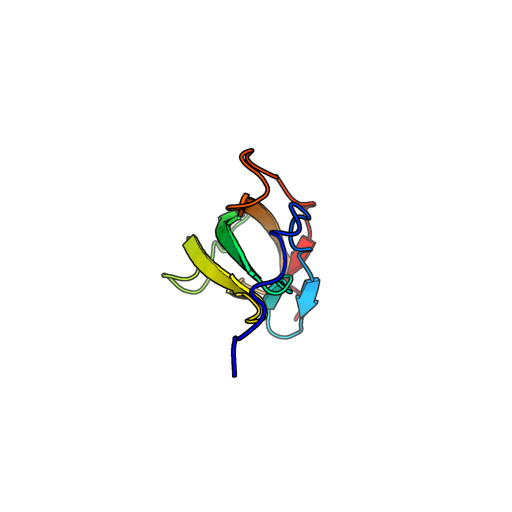 C CA . GLY A 1 86 ? -5.227 -0.463 -6.537 1.00 91.44 86 GLY A CA 1
ATOM 665 C C . GLY A 1 86 ? -6.692 -0.795 -6.231 1.00 91.44 86 GLY A C 1
ATOM 666 O O . GLY A 1 86 ? -7.517 0.096 -6.010 1.00 91.44 86 GLY A O 1
ATOM 667 N N . PRO A 1 87 ? -7.035 -2.094 -6.190 1.00 93.56 87 PRO A N 1
ATOM 668 C CA . PRO A 1 87 ? -8.363 -2.532 -5.788 1.00 93.56 87 PRO A CA 1
ATOM 669 C C . PRO A 1 87 ? -8.642 -2.192 -4.319 1.00 93.56 87 PRO A C 1
ATOM 671 O O . PRO A 1 87 ? -7.728 -2.054 -3.505 1.00 93.56 87 PRO A O 1
ATOM 674 N N . VAL A 1 88 ? -9.929 -2.125 -3.970 1.00 92.69 88 VAL A N 1
ATOM 675 C CA . VAL A 1 88 ? -10.349 -2.029 -2.569 1.00 92.69 88 VAL A CA 1
ATOM 676 C C . VAL A 1 88 ? -10.172 -3.389 -1.896 1.00 92.69 88 VAL A C 1
ATOM 678 O O . VAL A 1 88 ? -10.727 -4.385 -2.359 1.00 92.69 88 VAL A O 1
ATOM 681 N N . VAL A 1 89 ? -9.450 -3.418 -0.780 1.00 93.69 89 VAL A N 1
ATOM 682 C CA . VAL A 1 89 ? -9.252 -4.594 0.074 1.00 93.69 89 VAL A CA 1
ATOM 683 C C . VAL A 1 89 ? -9.780 -4.331 1.482 1.00 93.69 89 VAL A C 1
ATOM 685 O O . VAL A 1 89 ? -9.945 -3.184 1.894 1.00 93.69 89 VAL A O 1
ATOM 688 N N . THR A 1 90 ? -10.056 -5.396 2.231 1.00 93.31 90 THR A N 1
ATOM 689 C CA . THR A 1 90 ? -10.496 -5.303 3.629 1.00 93.31 90 THR A CA 1
ATOM 690 C C . THR A 1 90 ? -9.350 -5.697 4.547 1.00 93.31 90 THR A C 1
ATOM 692 O O . THR A 1 90 ? -8.785 -6.778 4.392 1.00 93.31 90 THR A O 1
ATOM 695 N N . ALA A 1 91 ? -9.024 -4.841 5.514 1.00 90.62 91 ALA A N 1
ATOM 696 C CA . ALA A 1 91 ? -8.079 -5.162 6.575 1.00 90.62 91 ALA A CA 1
ATOM 697 C C . ALA A 1 91 ? -8.651 -6.296 7.440 1.00 90.62 91 ALA A C 1
ATOM 699 O O . ALA A 1 91 ? -9.746 -6.163 7.987 1.00 90.62 91 ALA A O 1
ATOM 700 N N . ILE A 1 92 ? -7.948 -7.421 7.544 1.00 92.19 92 ILE A N 1
ATOM 701 C CA . ILE A 1 92 ? -8.458 -8.602 8.253 1.00 92.19 92 ILE A CA 1
ATOM 702 C C . ILE A 1 92 ? -7.998 -8.621 9.723 1.00 92.19 92 ILE A C 1
ATOM 704 O O . ILE A 1 92 ? -6.948 -8.049 10.028 1.00 92.19 92 ILE A O 1
ATOM 708 N N . PRO A 1 93 ? -8.783 -9.221 10.641 1.00 87.38 93 PRO A N 1
ATOM 709 C CA . PRO A 1 93 ? -8.419 -9.364 12.053 1.00 87.38 93 PRO A CA 1
ATOM 710 C C . PRO A 1 93 ? -7.106 -10.100 12.293 1.00 87.38 93 PRO A C 1
ATOM 712 O O . PRO A 1 93 ? -6.795 -11.046 11.538 1.00 87.38 93 PRO A O 1
#

Mean predicted aligned error: 6.36 Å

pLDDT: mean 83.46, std 13.74, range [38.53, 96.12]

Secondary structure (DSSP, 8-state):
-----PPP---PPPEEEETTTEEEEPPPTT-EEEEEEEESSSS--SSTTTTEEEEETTSPEEEE--TT-EEEEEEEESS--S-EEPPPEE---

Radius of gyration: 13.5 Å; Cα contacts (8 Å, |Δi|>4): 245; chains: 1; bounding box: 45×19×28 Å

Sequence (93 aa):
MLLAVGPASATPPVATPEPGGIIRMDLAPGETWECEGWSLEPPYLQVIPDFYKFETGPNPMFFRYTPGTRVFIQCIGTGAPYYYVGPVVTAIP